Protein AF-A0A349JSU0-F1 (afdb_monomer)

pLDDT: mean 89.08, std 12.71, range [42.75, 98.19]

Secondary structure (DSSP, 8-state):
-HHHHHHHHHHHHHHHH-TT--TT----HHHHHHHHHIIIIIT-----HHHHHHTHHHHHHHHHHHHHHHHHHHHHHHHHHHHH-HHHHHHHHHHHH-SSHHHHHHHHHHHHHHHHHHHHHTS-----

Structure (mmCIF, N/CA/C/O backbone):
data_AF-A0A349JSU0-F1
#
_entry.id   AF-A0A349JSU0-F1
#
loop_
_atom_site.group_PDB
_atom_site.id
_atom_site.type_symbol
_atom_site.label_atom_id
_atom_site.label_alt_id
_atom_site.label_comp_id
_atom_site.label_asym_id
_atom_site.label_entity_id
_atom_site.label_seq_id
_atom_site.pdbx_PDB_ins_code
_atom_site.Cartn_x
_atom_site.Cartn_y
_atom_site.Cartn_z
_atom_site.occupancy
_atom_site.B_iso_or_equiv
_atom_site.auth_seq_id
_atom_site.auth_comp_id
_atom_site.auth_asym_id
_atom_site.auth_atom_id
_atom_site.pdbx_PDB_model_num
ATOM 1 N N . GLY A 1 1 ? 7.859 13.107 -7.178 1.00 86.88 1 GLY A N 1
ATOM 2 C CA . GLY A 1 1 ? 9.218 12.588 -7.440 1.00 86.88 1 GLY A CA 1
ATOM 3 C C . GLY A 1 1 ? 9.120 11.438 -8.419 1.00 86.88 1 GLY A C 1
ATOM 4 O O . GLY A 1 1 ? 8.038 10.873 -8.509 1.00 86.88 1 GLY A O 1
ATOM 5 N N . VAL A 1 2 ? 10.208 11.102 -9.120 1.00 91.31 2 VAL A N 1
ATOM 6 C CA . VAL A 1 2 ? 10.216 10.112 -10.221 1.00 91.31 2 VAL A CA 1
ATOM 7 C C . VAL A 1 2 ? 9.543 8.793 -9.830 1.00 91.31 2 VAL A C 1
ATOM 9 O O . VAL A 1 2 ? 8.615 8.374 -10.509 1.00 91.31 2 VAL A O 1
ATOM 12 N N . PHE A 1 3 ? 9.898 8.224 -8.674 1.00 91.75 3 PHE A N 1
ATOM 13 C CA . PHE A 1 3 ? 9.273 6.995 -8.171 1.00 91.75 3 PHE A CA 1
ATOM 14 C C . PHE A 1 3 ? 7.747 7.103 -8.034 1.00 91.75 3 PHE A C 1
ATOM 16 O O . PHE A 1 3 ? 7.028 6.227 -8.484 1.00 91.75 3 PHE A O 1
ATOM 23 N N . ALA A 1 4 ? 7.233 8.194 -7.455 1.00 92.50 4 ALA A N 1
ATOM 24 C CA . ALA A 1 4 ? 5.789 8.369 -7.277 1.00 92.50 4 ALA A CA 1
ATOM 25 C C . ALA A 1 4 ? 5.048 8.467 -8.621 1.00 92.50 4 ALA A C 1
ATOM 27 O O . ALA A 1 4 ? 3.965 7.909 -8.764 1.00 92.50 4 ALA A O 1
ATOM 28 N N . THR A 1 5 ? 5.641 9.149 -9.606 1.00 94.31 5 THR A N 1
ATOM 29 C CA . THR A 1 5 ? 5.086 9.236 -10.962 1.00 94.31 5 THR A CA 1
ATOM 30 C C . THR A 1 5 ? 5.103 7.873 -11.655 1.00 94.31 5 THR A C 1
ATOM 32 O O . THR A 1 5 ? 4.089 7.476 -12.221 1.00 94.31 5 THR A O 1
ATOM 35 N N . ALA A 1 6 ? 6.215 7.138 -11.565 1.00 95.44 6 ALA A N 1
ATOM 36 C CA . ALA A 1 6 ? 6.340 5.797 -12.126 1.00 95.44 6 ALA A CA 1
ATOM 37 C C . ALA A 1 6 ? 5.324 4.829 -11.500 1.00 95.44 6 ALA A C 1
ATOM 39 O O . ALA A 1 6 ? 4.619 4.131 -12.222 1.00 95.44 6 ALA A O 1
ATOM 40 N N . SER A 1 7 ? 5.186 4.830 -10.168 1.00 96.19 7 SER A N 1
ATOM 41 C CA . SER A 1 7 ? 4.211 3.993 -9.458 1.00 96.19 7 SER A CA 1
ATOM 42 C C . SER A 1 7 ? 2.774 4.305 -9.866 1.00 96.19 7 SER A C 1
ATOM 44 O O . SER A 1 7 ? 1.994 3.383 -10.086 1.00 96.19 7 SER A O 1
ATOM 46 N N . PHE A 1 8 ? 2.426 5.590 -10.001 1.00 96.81 8 PHE A N 1
ATOM 47 C CA . PHE A 1 8 ? 1.103 6.007 -10.466 1.00 96.81 8 PHE A CA 1
ATOM 48 C C . PHE A 1 8 ? 0.830 5.514 -11.892 1.00 96.81 8 PHE A C 1
ATOM 50 O O . PHE A 1 8 ? -0.193 4.879 -12.136 1.00 96.81 8 PHE A O 1
ATOM 57 N N . ASN A 1 9 ? 1.757 5.755 -12.824 1.00 95.75 9 ASN A N 1
ATOM 58 C CA . ASN A 1 9 ? 1.604 5.327 -14.215 1.00 95.75 9 ASN A CA 1
ATOM 59 C C . ASN A 1 9 ? 1.499 3.801 -14.324 1.00 95.75 9 ASN A C 1
ATOM 61 O O . ASN A 1 9 ? 0.606 3.298 -15.000 1.00 95.75 9 ASN A O 1
ATOM 65 N N . HIS A 1 10 ? 2.357 3.068 -13.608 1.00 96.31 10 HIS A N 1
ATOM 66 C CA . HIS A 1 10 ? 2.302 1.611 -13.544 1.00 96.31 10 HIS A CA 1
ATOM 67 C C . HIS A 1 10 ? 0.951 1.128 -13.012 1.00 96.31 10 HIS A C 1
ATOM 69 O O . HIS A 1 10 ? 0.352 0.230 -13.593 1.00 96.31 10 HIS A O 1
ATOM 75 N N . ALA A 1 11 ? 0.442 1.741 -11.940 1.00 97.38 11 ALA A N 1
ATOM 76 C CA . ALA A 1 11 ? -0.843 1.378 -11.363 1.00 97.38 11 ALA A CA 1
ATOM 77 C C . ALA A 1 11 ? -2.013 1.605 -12.330 1.00 97.38 11 ALA A C 1
ATOM 79 O O . ALA A 1 11 ? -2.883 0.743 -12.445 1.00 97.38 11 ALA A O 1
ATOM 80 N N . VAL A 1 12 ? -2.020 2.732 -13.048 1.00 97.12 12 VAL A N 1
ATOM 81 C CA . VAL A 1 12 ? -3.034 3.023 -14.071 1.00 97.12 12 VAL A CA 1
ATOM 82 C C . VAL A 1 12 ? -3.000 1.974 -15.183 1.00 97.12 12 VAL A C 1
ATOM 84 O O . VAL A 1 12 ? -4.046 1.408 -15.498 1.00 97.12 12 VAL A O 1
ATOM 87 N N . SER A 1 13 ? -1.819 1.672 -15.732 1.00 96.12 13 SER A N 1
ATOM 88 C CA . SER A 1 13 ? -1.672 0.646 -16.773 1.00 96.12 13 SER A CA 1
ATOM 89 C C . SER A 1 13 ? -2.089 -0.736 -16.268 1.00 96.12 13 SER A C 1
ATOM 91 O O . SER A 1 13 ? -2.850 -1.432 -16.930 1.00 96.12 13 SER A O 1
ATOM 93 N N . TYR A 1 14 ? -1.679 -1.108 -15.052 1.00 97.00 14 TYR A N 1
ATOM 94 C CA . TYR A 1 14 ? -2.015 -2.402 -14.462 1.00 97.00 14 TYR A CA 1
ATOM 95 C C . TYR A 1 14 ? -3.531 -2.604 -14.345 1.00 97.00 14 TYR A C 1
ATOM 97 O O . TYR A 1 14 ? -4.033 -3.661 -14.714 1.00 97.00 14 TYR A O 1
ATOM 105 N N . VAL A 1 15 ? -4.275 -1.594 -13.879 1.00 97.06 15 VAL A N 1
ATOM 106 C CA . VAL A 1 15 ? -5.744 -1.666 -13.774 1.00 97.06 15 VAL A CA 1
ATOM 107 C C . VAL A 1 15 ? -6.411 -1.751 -15.150 1.00 97.06 15 VAL A C 1
ATOM 109 O O . VAL A 1 15 ? -7.406 -2.453 -15.300 1.00 97.06 15 VAL A O 1
ATOM 112 N N . GLN A 1 16 ? -5.874 -1.063 -16.161 1.00 96.56 16 GLN A N 1
ATOM 113 C CA . GLN A 1 16 ? -6.396 -1.136 -17.531 1.00 96.56 16 GLN A CA 1
ATOM 114 C C . GLN A 1 16 ? -6.190 -2.521 -18.157 1.00 96.56 16 GLN A C 1
ATOM 116 O O . GLN A 1 16 ? -7.087 -3.014 -18.841 1.00 96.56 16 GLN A O 1
ATOM 121 N N . ASP A 1 17 ? -5.047 -3.153 -17.886 1.00 96.69 17 ASP A N 1
ATOM 122 C CA . ASP A 1 17 ? -4.693 -4.472 -18.420 1.00 96.69 17 ASP A CA 1
ATOM 123 C C . ASP A 1 17 ? -5.387 -5.634 -17.682 1.00 96.69 17 ASP A C 1
ATOM 125 O O . ASP A 1 17 ? -5.476 -6.738 -18.220 1.00 96.69 17 ASP A O 1
ATOM 129 N N . HIS A 1 18 ? -5.910 -5.396 -16.473 1.00 95.88 18 HIS A N 1
ATOM 130 C CA . HIS A 1 18 ? -6.551 -6.403 -15.617 1.00 95.88 18 HIS A CA 1
ATOM 131 C C . HIS A 1 18 ? -7.997 -6.004 -15.291 1.00 95.88 18 HIS A C 1
ATOM 133 O O . HIS A 1 18 ? -8.328 -5.626 -14.166 1.00 95.88 18 HIS A O 1
ATOM 139 N N . ALA A 1 19 ? -8.882 -6.084 -16.287 1.00 91.12 19 ALA A N 1
ATOM 140 C CA . ALA A 1 19 ? -10.293 -5.711 -16.136 1.00 91.12 19 ALA A CA 1
ATOM 141 C C . ALA A 1 19 ? -11.070 -6.578 -15.119 1.00 91.12 19 ALA A C 1
ATOM 143 O O . ALA A 1 19 ? -12.129 -6.170 -14.643 1.00 91.12 19 ALA A O 1
ATOM 144 N N . ASP A 1 20 ? -10.554 -7.761 -14.792 1.00 93.69 20 ASP A N 1
ATOM 145 C CA . ASP A 1 20 ? -11.079 -8.724 -13.822 1.00 93.69 20 ASP A CA 1
ATOM 146 C C . ASP A 1 20 ? -10.343 -8.683 -12.469 1.00 93.69 20 ASP A C 1
ATOM 148 O O . ASP A 1 20 ? -10.480 -9.599 -11.660 1.00 93.69 20 ASP A O 1
ATOM 152 N N . LEU A 1 21 ? -9.569 -7.625 -12.196 1.00 95.38 21 LEU A N 1
ATOM 153 C CA . LEU A 1 21 ? -8.838 -7.473 -10.941 1.00 95.38 21 LEU A CA 1
ATOM 154 C C . LEU A 1 21 ? -9.778 -7.485 -9.726 1.00 95.38 21 LEU A C 1
ATOM 156 O O . LEU A 1 21 ? -10.685 -6.659 -9.606 1.00 95.38 21 LEU A O 1
ATOM 160 N N . GLU A 1 22 ? -9.491 -8.365 -8.767 1.00 94.00 22 GLU A N 1
ATOM 161 C CA . GLU A 1 22 ? -10.240 -8.478 -7.515 1.00 94.00 22 GLU A CA 1
ATOM 162 C C . GLU A 1 22 ? -9.454 -7.935 -6.306 1.00 94.00 22 GLU A C 1
ATOM 164 O O . GLU A 1 22 ? -8.213 -7.980 -6.271 1.00 94.00 22 GLU A O 1
ATOM 169 N N . PRO A 1 23 ? -10.150 -7.438 -5.264 1.00 90.00 23 PRO A N 1
ATOM 170 C CA . PRO A 1 23 ? -9.517 -7.104 -3.995 1.00 90.00 23 PRO A CA 1
ATOM 171 C C . PRO A 1 23 ? -8.737 -8.294 -3.424 1.00 90.00 23 PRO A C 1
ATOM 173 O O . PRO A 1 23 ? -9.206 -9.426 -3.436 1.00 90.00 23 PRO A O 1
ATOM 176 N N . GLY A 1 24 ? -7.551 -8.032 -2.873 1.00 87.81 24 GLY A N 1
ATOM 177 C CA . GLY A 1 24 ? -6.704 -9.085 -2.303 1.00 87.81 24 GLY A CA 1
ATOM 178 C C . GLY A 1 24 ? -5.678 -9.687 -3.267 1.00 87.81 24 GLY A C 1
ATOM 179 O O . GLY A 1 24 ? -4.940 -10.573 -2.847 1.00 87.81 24 GLY A O 1
ATOM 180 N N . PHE A 1 25 ? -5.557 -9.175 -4.501 1.00 93.56 25 PHE A N 1
ATOM 181 C CA . PHE A 1 25 ? -4.494 -9.573 -5.437 1.00 93.56 25 PHE A CA 1
ATOM 182 C C . PHE A 1 25 ? -3.087 -9.452 -4.820 1.00 93.56 25 PHE A C 1
ATOM 184 O O . PHE A 1 25 ? -2.884 -8.852 -3.762 1.00 93.56 25 PHE A O 1
ATOM 191 N N . THR A 1 26 ? -2.071 -9.994 -5.471 1.00 94.06 26 THR A N 1
ATOM 192 C CA . THR A 1 26 ? -0.674 -9.812 -5.057 1.00 94.06 26 THR A CA 1
ATOM 193 C C . THR A 1 26 ? 0.171 -9.722 -6.310 1.00 94.06 26 THR A C 1
ATOM 195 O O . THR A 1 26 ? 0.003 -10.541 -7.210 1.00 94.06 26 THR A O 1
ATOM 198 N N . LEU A 1 27 ? 1.067 -8.739 -6.377 1.00 96.12 27 LEU A N 1
ATOM 199 C CA . LEU A 1 27 ? 1.964 -8.608 -7.522 1.00 96.12 27 LEU A CA 1
ATOM 200 C C . LEU A 1 27 ? 2.941 -9.780 -7.556 1.00 96.12 27 LEU A C 1
ATOM 202 O O . LEU A 1 27 ? 3.495 -10.182 -6.532 1.00 96.12 27 LEU A O 1
ATOM 206 N N . SER A 1 28 ? 3.180 -10.353 -8.726 1.00 95.19 28 SER A N 1
ATOM 207 C CA . SER A 1 28 ? 4.183 -11.403 -8.886 1.00 95.19 28 SER A CA 1
ATOM 208 C C . SER A 1 28 ? 5.604 -10.827 -8.806 1.00 95.19 28 SER A C 1
ATOM 210 O O . SER A 1 28 ? 5.806 -9.614 -8.811 1.00 95.19 28 SER A O 1
ATOM 212 N N . ALA A 1 29 ? 6.623 -11.690 -8.727 1.00 93.44 29 ALA A N 1
ATOM 213 C CA . ALA A 1 29 ? 8.008 -11.234 -8.882 1.00 93.44 29 ALA A CA 1
ATOM 214 C C . ALA A 1 29 ? 8.225 -10.577 -10.259 1.00 93.44 29 ALA A C 1
ATOM 216 O O . ALA A 1 29 ? 8.803 -9.501 -10.328 1.00 93.44 29 ALA A O 1
ATOM 217 N N . ALA A 1 30 ? 7.641 -11.151 -11.316 1.00 94.69 30 ALA A N 1
ATOM 218 C CA . ALA A 1 30 ? 7.747 -10.629 -12.675 1.00 94.69 30 ALA A CA 1
ATOM 219 C C . ALA A 1 30 ? 7.124 -9.229 -12.840 1.00 94.69 30 ALA A C 1
ATOM 221 O O . ALA A 1 30 ? 7.626 -8.426 -13.623 1.00 94.69 30 ALA A O 1
ATOM 222 N N . ASP A 1 31 ? 6.058 -8.912 -12.098 1.00 95.81 31 ASP A N 1
ATOM 223 C CA . ASP A 1 31 ? 5.475 -7.562 -12.103 1.00 95.81 31 ASP A CA 1
ATOM 224 C C . ASP A 1 31 ? 6.428 -6.537 -11.476 1.00 95.81 31 ASP A C 1
ATOM 226 O O . ASP A 1 31 ? 6.550 -5.413 -11.965 1.00 95.81 31 ASP A O 1
ATOM 230 N N . LEU A 1 32 ? 7.141 -6.934 -10.417 1.00 96.62 32 LEU A N 1
ATOM 231 C CA . LEU A 1 32 ? 8.139 -6.085 -9.766 1.00 96.62 32 LEU A CA 1
ATOM 232 C C . LEU A 1 32 ? 9.387 -5.916 -10.630 1.00 96.62 32 LEU A C 1
ATOM 234 O O . LEU A 1 32 ? 9.901 -4.804 -10.712 1.00 96.62 32 LEU A O 1
ATOM 238 N N . ASP A 1 33 ? 9.822 -6.973 -11.314 1.00 95.06 33 ASP A N 1
ATOM 239 C CA . ASP A 1 33 ? 10.933 -6.909 -12.265 1.00 95.06 33 ASP A CA 1
ATOM 240 C C . ASP A 1 33 ? 10.584 -5.978 -13.431 1.00 95.06 33 ASP A C 1
ATOM 242 O O . ASP A 1 33 ? 11.386 -5.129 -13.813 1.00 95.06 33 ASP A O 1
ATOM 246 N N . ARG A 1 34 ? 9.352 -6.056 -13.957 1.00 94.19 34 ARG A N 1
ATOM 247 C CA . ARG A 1 34 ? 8.871 -5.124 -14.988 1.00 94.19 34 ARG A CA 1
ATOM 248 C C . ARG A 1 34 ? 8.900 -3.680 -14.492 1.00 94.19 34 ARG A C 1
ATOM 250 O O . ARG A 1 34 ? 9.348 -2.800 -15.218 1.00 94.19 34 ARG A O 1
ATOM 257 N N . PHE A 1 35 ? 8.449 -3.434 -13.263 1.00 96.38 35 PHE A N 1
ATOM 258 C CA . PHE A 1 35 ? 8.496 -2.096 -12.680 1.00 96.38 35 PHE A CA 1
ATOM 259 C C . PHE A 1 35 ? 9.933 -1.585 -12.491 1.00 96.38 35 PHE A C 1
ATOM 261 O O . PHE A 1 35 ? 10.195 -0.413 -12.755 1.00 96.38 35 PHE A O 1
ATOM 268 N N . TYR A 1 36 ? 10.868 -2.449 -12.083 1.00 96.00 36 TYR A N 1
ATOM 269 C CA . TYR A 1 36 ? 12.291 -2.107 -12.015 1.00 96.00 36 TYR A CA 1
ATOM 270 C C . TYR A 1 36 ? 12.833 -1.662 -13.378 1.00 96.00 36 TYR A C 1
ATOM 272 O O . TYR A 1 36 ? 13.437 -0.594 -13.462 1.00 96.00 36 TYR A O 1
ATOM 280 N N . GLN A 1 37 ? 12.547 -2.415 -14.446 1.00 94.56 37 GLN A N 1
ATOM 281 C CA . GLN A 1 37 ? 12.974 -2.040 -15.799 1.00 94.56 37 GLN A CA 1
ATOM 282 C C . GLN A 1 37 ? 12.383 -0.691 -16.224 1.00 94.56 37 GLN A C 1
ATOM 284 O O . GLN A 1 37 ? 13.118 0.172 -16.686 1.00 94.56 37 GLN A O 1
ATOM 289 N N . THR A 1 38 ? 11.098 -0.430 -15.961 1.00 92.81 38 THR A N 1
ATOM 290 C CA . THR A 1 38 ? 10.494 0.890 -16.229 1.00 92.81 38 THR A CA 1
ATOM 291 C C . THR A 1 38 ? 11.212 2.026 -15.482 1.00 92.81 38 THR A C 1
ATOM 293 O O . THR A 1 38 ? 11.395 3.111 -16.035 1.00 92.81 38 THR A O 1
ATOM 296 N N . LEU A 1 39 ? 11.656 1.814 -14.237 1.00 93.75 39 LEU A N 1
ATOM 297 C CA . LEU A 1 39 ? 12.413 2.835 -13.501 1.00 93.75 39 LEU A CA 1
ATOM 298 C C . LEU A 1 39 ? 13.773 3.138 -14.147 1.00 93.75 39 LEU A C 1
ATOM 300 O O . LEU A 1 39 ? 14.159 4.305 -14.218 1.00 93.75 39 LEU A O 1
ATOM 304 N N . VAL A 1 40 ? 14.493 2.111 -14.598 1.00 94.00 40 VAL A N 1
ATOM 305 C CA . VAL A 1 40 ? 15.837 2.262 -15.175 1.00 94.00 40 VAL A CA 1
ATOM 306 C C . VAL A 1 40 ? 15.770 2.763 -16.618 1.00 94.00 40 VAL A C 1
ATOM 308 O O . VAL A 1 40 ? 16.432 3.744 -16.950 1.00 94.00 40 VAL A O 1
ATOM 311 N N . ASP A 1 41 ? 14.942 2.139 -17.453 1.00 91.31 41 ASP A N 1
ATOM 312 C CA . ASP A 1 41 ? 14.929 2.353 -18.902 1.00 91.31 41 ASP A CA 1
ATOM 313 C C . ASP A 1 41 ? 14.119 3.587 -19.313 1.00 91.31 41 ASP A C 1
ATOM 315 O O . ASP A 1 41 ? 14.537 4.346 -20.185 1.00 91.31 41 ASP A O 1
ATOM 319 N N . GLU A 1 42 ? 12.949 3.801 -18.704 1.00 90.00 42 GLU A N 1
ATOM 320 C CA . GLU A 1 42 ? 12.030 4.873 -19.121 1.00 90.00 42 GLU A CA 1
ATOM 321 C C . GLU A 1 42 ? 12.203 6.150 -18.297 1.00 90.00 42 GLU A C 1
ATOM 323 O O . GLU A 1 42 ? 11.917 7.255 -18.764 1.00 90.00 42 GLU A O 1
ATOM 328 N N . HIS A 1 43 ? 12.651 6.006 -17.052 1.00 87.25 43 HIS A N 1
ATOM 329 C CA . HIS A 1 43 ? 12.799 7.115 -16.116 1.00 87.25 43 HIS A CA 1
ATOM 330 C C . HIS A 1 43 ? 14.256 7.456 -15.784 1.00 87.25 43 HIS A C 1
ATOM 332 O O . HIS A 1 43 ? 14.481 8.365 -14.979 1.00 87.25 43 HIS A O 1
ATOM 338 N N . GLU A 1 44 ? 15.219 6.759 -16.403 1.00 88.25 44 GLU A N 1
ATOM 339 C CA . GLU A 1 44 ? 16.668 6.969 -16.256 1.00 88.25 44 GLU A CA 1
ATOM 340 C C . GLU A 1 44 ? 17.121 7.012 -14.783 1.00 88.25 44 GLU A C 1
ATOM 342 O O . GLU A 1 44 ? 18.057 7.727 -14.405 1.00 88.25 44 GLU A O 1
ATOM 347 N N . VAL A 1 45 ? 16.436 6.267 -13.907 1.00 90.00 45 VAL A N 1
ATOM 348 C CA . VAL A 1 45 ? 16.793 6.201 -12.491 1.00 90.00 45 VAL A CA 1
ATOM 349 C C . VAL A 1 45 ? 18.054 5.359 -12.350 1.00 90.00 45 VAL A C 1
ATOM 351 O O . VAL A 1 45 ? 18.067 4.172 -12.663 1.00 90.00 45 VAL A O 1
ATOM 354 N N . VAL A 1 46 ? 19.111 5.958 -11.802 1.00 90.94 46 VAL A N 1
ATOM 355 C CA . VAL A 1 46 ? 20.321 5.226 -11.414 1.00 90.94 46 VAL A CA 1
ATOM 356 C C . VAL A 1 46 ? 20.014 4.418 -10.150 1.00 90.94 46 VAL A C 1
ATOM 358 O O . VAL A 1 46 ? 20.054 4.955 -9.042 1.00 90.94 46 VAL A O 1
ATOM 361 N N . LEU A 1 47 ? 19.659 3.145 -10.329 1.00 91.00 47 LEU A N 1
ATOM 362 C C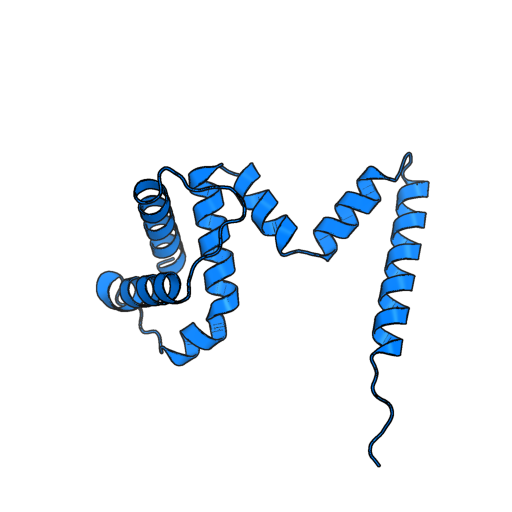A . LEU A 1 47 ? 19.291 2.221 -9.257 1.00 91.00 47 LEU A CA 1
ATOM 363 C C . LEU A 1 47 ? 19.916 0.844 -9.486 1.00 91.00 47 LEU A C 1
ATOM 365 O O . LEU A 1 47 ? 19.684 0.208 -10.515 1.00 91.00 47 LEU A O 1
ATOM 369 N N . ASP A 1 48 ? 20.672 0.374 -8.499 1.00 93.06 48 ASP A N 1
ATOM 370 C CA . ASP A 1 48 ? 21.223 -0.976 -8.512 1.00 93.06 48 ASP A CA 1
ATOM 371 C C . ASP A 1 48 ? 20.119 -2.018 -8.278 1.00 93.06 48 ASP A C 1
ATOM 373 O O . ASP A 1 48 ? 19.210 -1.829 -7.463 1.00 93.06 48 ASP A O 1
ATOM 377 N N . GLU A 1 49 ? 20.200 -3.136 -8.995 1.00 92.44 49 GLU A N 1
ATOM 378 C CA . GLU A 1 49 ? 19.237 -4.230 -8.870 1.00 92.44 49 GLU A CA 1
ATOM 379 C C . GLU A 1 49 ? 19.207 -4.792 -7.440 1.00 92.44 49 GLU A C 1
ATOM 381 O O . GLU A 1 49 ? 18.138 -5.071 -6.899 1.00 92.44 49 GLU A O 1
ATOM 386 N N . SER A 1 50 ? 20.359 -4.900 -6.771 1.00 94.31 50 SER A N 1
ATOM 387 C CA . SER A 1 50 ? 20.439 -5.426 -5.405 1.00 94.31 50 SER A CA 1
ATOM 388 C C . SER A 1 50 ? 19.790 -4.498 -4.370 1.00 94.31 50 SER A C 1
ATOM 390 O O . SER A 1 50 ? 19.148 -4.978 -3.426 1.00 94.31 50 SER A O 1
ATOM 392 N N . ASP A 1 51 ? 19.863 -3.181 -4.581 1.00 94.06 51 ASP A N 1
ATOM 393 C CA . ASP A 1 51 ? 19.152 -2.194 -3.765 1.00 94.06 51 ASP A CA 1
ATOM 394 C C . ASP A 1 51 ? 17.636 -2.327 -3.960 1.00 94.06 51 ASP A C 1
ATOM 396 O O . ASP A 1 51 ? 16.872 -2.338 -2.987 1.00 94.06 51 ASP A O 1
ATOM 400 N N . PHE A 1 52 ? 17.186 -2.505 -5.208 1.00 94.06 52 PHE A N 1
ATOM 401 C CA . PHE A 1 52 ? 15.774 -2.746 -5.511 1.00 94.06 52 PHE A CA 1
ATOM 402 C C . PHE A 1 52 ? 15.267 -4.042 -4.865 1.00 94.06 52 PHE A C 1
ATOM 404 O O . PHE A 1 52 ? 14.217 -4.040 -4.217 1.00 94.06 52 PHE A O 1
ATOM 411 N N . MET A 1 53 ? 16.034 -5.130 -4.962 1.00 92.00 53 MET A N 1
ATOM 412 C CA . MET A 1 53 ? 15.699 -6.417 -4.349 1.00 92.00 53 MET A CA 1
ATOM 413 C C . MET A 1 53 ? 15.639 -6.331 -2.822 1.00 92.00 53 MET A C 1
ATOM 415 O O . MET A 1 53 ? 14.730 -6.883 -2.199 1.00 92.00 53 MET A O 1
ATOM 419 N N . THR A 1 54 ? 16.534 -5.562 -2.202 1.00 95.00 54 THR A N 1
ATOM 420 C CA . THR A 1 54 ? 16.483 -5.287 -0.758 1.00 95.00 54 THR A CA 1
ATOM 421 C C . THR A 1 54 ? 15.204 -4.532 -0.375 1.00 95.00 54 THR A C 1
ATOM 423 O O . THR A 1 54 ? 14.594 -4.802 0.664 1.00 95.00 54 THR A O 1
ATOM 426 N N . ALA A 1 55 ? 14.747 -3.618 -1.234 1.00 93.94 55 ALA A N 1
ATOM 427 C CA . ALA A 1 55 ? 13.527 -2.840 -1.041 1.00 93.94 55 ALA A CA 1
ATOM 428 C C . ALA A 1 55 ? 12.244 -3.538 -1.540 1.00 93.94 55 ALA A C 1
ATOM 430 O O . ALA A 1 55 ? 11.153 -2.980 -1.388 1.00 93.94 55 ALA A O 1
ATOM 431 N N . GLN A 1 56 ? 12.324 -4.753 -2.091 1.00 94.75 56 GLN A N 1
ATOM 432 C CA . GLN A 1 56 ? 11.237 -5.385 -2.849 1.00 94.75 56 GLN A CA 1
ATOM 433 C C . GLN A 1 56 ? 9.917 -5.470 -2.070 1.00 94.75 56 GLN A C 1
ATOM 435 O O . GLN A 1 56 ? 8.847 -5.204 -2.620 1.00 94.75 56 GLN A O 1
ATOM 440 N N . ARG A 1 57 ? 9.970 -5.790 -0.769 1.00 92.88 57 ARG A N 1
ATOM 441 C CA . ARG A 1 57 ? 8.772 -5.839 0.091 1.00 92.88 57 ARG A CA 1
ATOM 442 C C . ARG A 1 57 ? 8.078 -4.480 0.178 1.00 92.88 57 ARG A C 1
ATOM 444 O O . ARG A 1 57 ? 6.854 -4.409 0.127 1.00 92.88 57 ARG A O 1
ATOM 451 N N . TYR A 1 58 ? 8.858 -3.412 0.317 1.00 93.12 58 TYR A N 1
ATOM 452 C CA . TYR A 1 58 ? 8.337 -2.052 0.381 1.00 93.12 58 TYR A CA 1
ATOM 453 C C . TYR A 1 58 ? 7.783 -1.604 -0.974 1.00 93.12 58 TYR A C 1
ATOM 455 O O . TYR A 1 58 ? 6.676 -1.074 -1.029 1.00 93.12 58 TYR A O 1
ATOM 463 N N . VAL A 1 59 ? 8.517 -1.857 -2.063 1.00 95.56 59 VAL A N 1
ATOM 464 C CA . VAL A 1 59 ? 8.074 -1.509 -3.421 1.00 95.56 59 VAL A CA 1
ATOM 465 C C . VAL A 1 59 ? 6.758 -2.206 -3.750 1.00 95.56 59 VAL A C 1
ATOM 467 O O . VAL A 1 59 ? 5.811 -1.545 -4.167 1.00 95.56 59 VAL A O 1
ATOM 470 N N . ARG A 1 60 ? 6.658 -3.512 -3.472 1.00 96.38 60 ARG A N 1
ATOM 471 C CA . ARG A 1 60 ? 5.424 -4.286 -3.640 1.00 96.38 60 ARG A CA 1
ATOM 472 C C . ARG A 1 60 ? 4.259 -3.666 -2.883 1.00 96.38 60 ARG A C 1
ATOM 474 O O . ARG A 1 60 ? 3.230 -3.393 -3.488 1.00 96.38 60 ARG A O 1
ATOM 481 N N . TYR A 1 61 ? 4.439 -3.404 -1.589 1.00 94.88 61 TYR A N 1
ATOM 482 C CA . TYR A 1 61 ? 3.404 -2.780 -0.767 1.00 94.88 61 TYR A CA 1
ATOM 483 C C . TYR A 1 61 ? 2.933 -1.443 -1.360 1.00 94.88 61 TYR A C 1
ATOM 485 O O . TYR A 1 61 ? 1.730 -1.193 -1.442 1.00 94.88 61 TYR A O 1
ATOM 493 N N . GLN A 1 62 ? 3.866 -0.594 -1.800 1.00 95.69 62 GLN A N 1
ATOM 494 C CA . GLN A 1 62 ? 3.519 0.701 -2.382 1.00 95.69 62 GLN A CA 1
ATOM 495 C C . GLN A 1 62 ? 2.757 0.560 -3.700 1.00 95.69 62 GLN A C 1
ATOM 497 O O . GLN A 1 62 ? 1.744 1.232 -3.880 1.00 95.69 62 GLN A O 1
ATOM 502 N N . LEU A 1 63 ? 3.200 -0.324 -4.596 1.00 97.44 63 LEU A N 1
ATOM 503 C CA . LEU A 1 63 ? 2.521 -0.563 -5.869 1.00 97.44 63 LEU A CA 1
ATOM 504 C C . LEU A 1 63 ? 1.134 -1.171 -5.670 1.00 97.44 63 LEU A C 1
ATOM 506 O O . LEU A 1 63 ? 0.171 -0.681 -6.244 1.00 97.44 63 LEU A O 1
ATOM 510 N N . GLU A 1 64 ? 0.993 -2.187 -4.819 1.00 97.31 64 GLU A N 1
ATOM 511 C CA . GLU A 1 64 ? -0.302 -2.819 -4.540 1.00 97.31 64 GLU A CA 1
ATOM 512 C C . GLU A 1 64 ? -1.302 -1.841 -3.921 1.00 97.31 64 GLU A C 1
ATOM 514 O O . GLU A 1 64 ? -2.500 -1.903 -4.212 1.00 97.31 64 GLU A O 1
ATOM 519 N N . A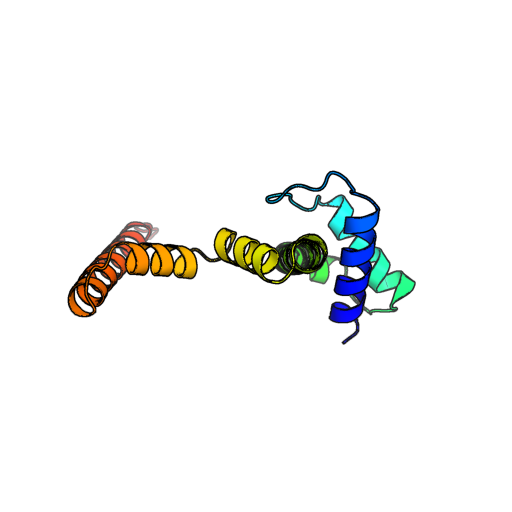RG A 1 65 ? -0.818 -0.924 -3.076 1.00 96.88 65 ARG A N 1
ATOM 520 C CA . ARG A 1 65 ? -1.629 0.150 -2.504 1.00 96.88 65 ARG A CA 1
ATOM 521 C C . ARG A 1 65 ? -2.018 1.193 -3.551 1.00 96.88 65 ARG A C 1
ATOM 523 O O . ARG A 1 65 ? -3.165 1.629 -3.541 1.00 96.88 65 ARG A O 1
ATOM 530 N N . GLU A 1 66 ? -1.099 1.587 -4.430 1.00 98.06 66 GLU A N 1
ATOM 531 C CA . GLU A 1 66 ? -1.376 2.545 -5.507 1.00 98.06 66 GLU A CA 1
ATOM 532 C C . GLU A 1 66 ? -2.349 1.953 -6.537 1.00 98.06 66 GLU A C 1
ATOM 534 O O . GLU A 1 66 ? -3.331 2.594 -6.886 1.00 98.06 66 GLU A O 1
ATOM 539 N N . ILE A 1 67 ? -2.178 0.690 -6.933 1.00 98.19 67 ILE A N 1
ATOM 540 C CA . ILE A 1 67 ? -3.135 -0.037 -7.781 1.00 98.19 67 ILE A CA 1
ATOM 541 C C . ILE A 1 67 ? -4.513 -0.086 -7.116 1.00 98.19 67 ILE A C 1
ATOM 543 O O . ILE A 1 67 ? -5.512 0.231 -7.755 1.00 98.19 67 ILE A O 1
ATOM 547 N N . ALA A 1 68 ? -4.590 -0.420 -5.824 1.00 97.75 68 ALA A N 1
ATOM 548 C CA . ALA A 1 68 ? -5.866 -0.424 -5.113 1.00 97.75 68 ALA A CA 1
ATOM 549 C C . ALA A 1 68 ? -6.502 0.974 -5.018 1.00 97.75 68 ALA A C 1
ATOM 551 O O . ALA A 1 68 ? -7.729 1.086 -5.054 1.00 97.75 68 ALA A O 1
ATOM 552 N N . LEU A 1 69 ? -5.685 2.032 -4.927 1.00 97.88 69 LEU A N 1
ATOM 553 C CA . LEU A 1 69 ? -6.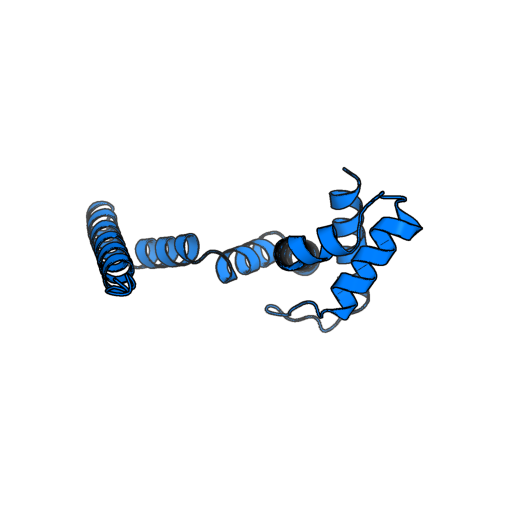147 3.417 -4.998 1.00 97.88 69 LEU A CA 1
ATOM 554 C C . LEU A 1 69 ? -6.760 3.730 -6.366 1.00 97.88 69 LEU A C 1
ATOM 556 O O . LEU A 1 69 ? -7.819 4.351 -6.416 1.00 97.88 69 LEU A O 1
ATOM 560 N N . GLN A 1 70 ? -6.128 3.294 -7.457 1.00 97.81 70 GLN A N 1
ATOM 561 C CA . GLN A 1 70 ? -6.644 3.529 -8.806 1.00 97.81 70 GLN A CA 1
ATOM 562 C C . GLN A 1 70 ? -7.888 2.678 -9.114 1.00 97.81 70 GLN A C 1
ATOM 564 O O . GLN A 1 70 ? -8.824 3.175 -9.733 1.00 97.81 70 GLN A O 1
ATOM 569 N N . ALA A 1 71 ? -7.940 1.430 -8.640 1.00 97.38 71 ALA A N 1
ATOM 570 C CA . ALA A 1 71 ? -9.049 0.511 -8.901 1.00 97.38 71 ALA A CA 1
ATOM 571 C C . ALA A 1 71 ? -10.307 0.813 -8.066 1.00 97.38 71 ALA A C 1
ATOM 573 O O . ALA A 1 71 ? -11.424 0.756 -8.578 1.00 97.38 71 ALA A O 1
ATOM 574 N N . TRP A 1 72 ? -10.143 1.138 -6.777 1.00 97.25 72 TRP A N 1
ATOM 575 C CA . TRP A 1 72 ? -11.263 1.244 -5.826 1.00 97.25 72 TRP A CA 1
ATOM 576 C C . TRP A 1 72 ? -11.205 2.494 -4.938 1.00 97.25 72 TRP A C 1
ATOM 578 O O . TRP A 1 72 ? -11.910 2.594 -3.930 1.00 97.25 72 TRP A O 1
ATOM 588 N N . GLY A 1 73 ? -10.363 3.468 -5.281 1.00 96.75 73 GLY A N 1
ATOM 589 C CA . GLY A 1 73 ? -10.239 4.712 -4.534 1.00 96.75 73 GLY A CA 1
ATOM 590 C C . GLY A 1 73 ? -9.627 4.531 -3.142 1.00 96.75 73 GLY A C 1
ATOM 591 O O . GLY A 1 73 ? -8.917 3.572 -2.833 1.00 96.75 73 GLY A O 1
ATOM 592 N N . LYS A 1 74 ? -9.899 5.505 -2.267 1.00 96.69 74 LYS A N 1
ATOM 593 C CA . LYS A 1 74 ? -9.317 5.561 -0.914 1.00 96.69 74 LYS A CA 1
ATOM 594 C C . LYS A 1 74 ? -9.700 4.357 -0.050 1.00 96.69 74 LYS A C 1
ATOM 596 O O . LYS A 1 74 ? -8.890 3.943 0.773 1.00 96.69 74 LYS A O 1
ATOM 601 N N . GLU A 1 75 ? -10.894 3.807 -0.25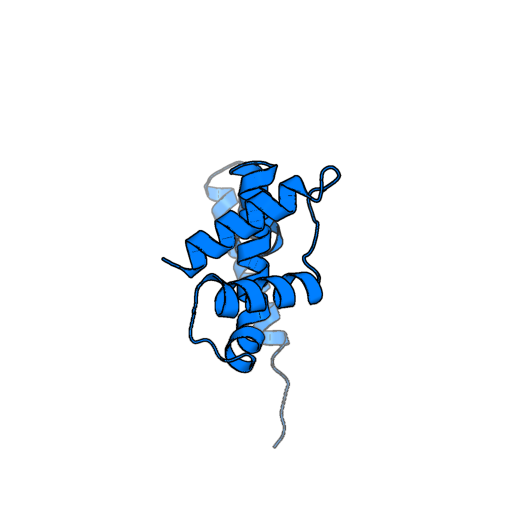9 1.00 94.81 75 GLU A N 1
ATOM 602 C CA . GLU A 1 75 ? -11.384 2.607 0.428 1.00 94.81 75 GLU A CA 1
ATOM 603 C C . GLU A 1 75 ? -10.483 1.400 0.122 1.00 94.81 75 GLU A C 1
ATOM 605 O O . GLU A 1 75 ? -9.968 0.758 1.035 1.00 94.81 75 GLU A O 1
ATOM 610 N N . GLY A 1 76 ? -10.199 1.140 -1.161 1.00 95.19 76 GLY A N 1
ATOM 611 C CA . GLY A 1 76 ? -9.317 0.045 -1.572 1.00 95.19 76 GLY A CA 1
ATOM 612 C C . GLY A 1 76 ? -7.901 0.194 -1.025 1.00 95.19 76 GLY A C 1
ATOM 613 O O . GLY A 1 76 ? -7.340 -0.749 -0.463 1.00 95.19 76 GLY A O 1
ATOM 614 N N . ALA A 1 77 ? -7.337 1.399 -1.121 1.00 95.31 77 ALA A N 1
ATOM 615 C CA . ALA A 1 77 ? -6.024 1.695 -0.552 1.00 95.31 77 ALA A CA 1
ATOM 616 C C . ALA A 1 77 ? -5.987 1.487 0.974 1.00 95.31 77 ALA A C 1
ATOM 618 O O . ALA A 1 77 ? -4.999 0.978 1.503 1.00 95.31 77 ALA A O 1
ATOM 619 N N . PHE A 1 78 ? -7.062 1.848 1.683 1.00 92.75 78 PHE A N 1
ATOM 620 C CA . PHE A 1 78 ? -7.185 1.624 3.122 1.00 92.75 78 PHE A CA 1
ATOM 621 C C . PHE A 1 78 ? -7.240 0.133 3.466 1.00 92.75 78 PHE A C 1
ATOM 623 O O . PHE A 1 78 ? -6.497 -0.309 4.340 1.00 92.75 78 PHE A O 1
ATOM 630 N N . LEU A 1 79 ? -8.035 -0.664 2.745 1.00 91.31 79 LEU A N 1
ATOM 631 C CA . LEU A 1 79 ? -8.099 -2.117 2.943 1.00 91.31 79 LEU A CA 1
ATOM 632 C C . LEU A 1 79 ? -6.740 -2.795 2.697 1.00 91.31 79 LEU A C 1
ATOM 634 O O . LEU A 1 79 ? -6.374 -3.725 3.418 1.00 91.31 79 LEU A O 1
ATOM 638 N N . ARG A 1 80 ? -5.943 -2.294 1.742 1.00 91.19 80 ARG A N 1
ATOM 639 C CA . ARG A 1 80 ? -4.554 -2.746 1.544 1.00 91.19 80 ARG A CA 1
ATOM 640 C C . ARG A 1 80 ? -3.635 -2.415 2.710 1.00 91.19 80 ARG A C 1
ATOM 642 O O . ARG A 1 80 ? -2.818 -3.253 3.091 1.00 91.19 80 ARG A O 1
ATOM 649 N N . THR A 1 81 ? -3.754 -1.216 3.275 1.00 89.56 81 THR A N 1
ATOM 650 C CA . THR A 1 81 ? -3.011 -0.844 4.484 1.00 89.56 81 THR A CA 1
ATOM 651 C C . THR A 1 81 ? -3.434 -1.723 5.662 1.00 89.56 81 THR A C 1
ATOM 653 O O . THR A 1 81 ? -2.572 -2.270 6.341 1.00 89.56 81 THR A O 1
ATOM 656 N N . LEU A 1 82 ? -4.736 -1.958 5.845 1.00 88.75 82 LEU A N 1
ATOM 657 C CA . LEU A 1 82 ? -5.272 -2.787 6.926 1.00 88.75 82 LEU A CA 1
ATOM 658 C C . LEU A 1 82 ? -4.754 -4.233 6.896 1.00 88.75 82 LEU A C 1
ATOM 660 O O . LEU A 1 82 ? -4.468 -4.802 7.946 1.00 88.75 82 LEU A O 1
ATOM 664 N N . GLY A 1 83 ? -4.608 -4.828 5.707 1.00 84.38 83 GLY A N 1
ATOM 665 C CA . GLY A 1 83 ? -4.065 -6.183 5.555 1.00 84.38 83 GLY A CA 1
ATOM 666 C C . GLY A 1 83 ? -2.592 -6.323 5.958 1.00 84.38 83 GLY A C 1
ATOM 667 O O . GLY A 1 83 ? -2.163 -7.418 6.310 1.00 84.38 83 GLY A O 1
ATOM 668 N N . ASN A 1 84 ? -1.829 -5.226 5.934 1.00 83.62 84 ASN A N 1
ATOM 669 C CA . ASN A 1 84 ? -0.391 -5.215 6.222 1.00 83.62 84 ASN A CA 1
ATOM 670 C C . ASN A 1 84 ? -0.037 -4.557 7.569 1.00 83.62 84 ASN A C 1
ATOM 672 O O . ASN A 1 84 ? 1.092 -4.697 8.037 1.00 83.62 84 ASN A O 1
ATOM 676 N N . ASP A 1 85 ? -0.981 -3.855 8.201 1.00 88.19 85 ASP A N 1
ATOM 677 C CA . ASP A 1 85 ? -0.798 -3.154 9.472 1.00 88.19 85 ASP A CA 1
ATOM 678 C C . ASP A 1 85 ? -1.556 -3.879 10.594 1.00 88.19 85 ASP A C 1
ATOM 680 O O . ASP A 1 85 ? -2.723 -3.610 10.894 1.00 88.19 85 ASP A O 1
ATOM 684 N N . GLY A 1 86 ? -0.868 -4.853 11.198 1.00 88.19 86 GLY A N 1
ATOM 685 C CA . GLY A 1 86 ? -1.372 -5.622 12.336 1.00 88.19 86 GLY A CA 1
ATOM 686 C C . GLY A 1 86 ? -1.842 -4.733 13.494 1.00 88.19 86 GLY A C 1
ATOM 687 O O . GLY A 1 86 ? -2.993 -4.876 13.904 1.00 88.19 86 GLY A O 1
ATOM 688 N N . PRO A 1 87 ? -1.013 -3.789 13.981 1.00 89.81 87 PRO A N 1
ATOM 689 C CA . PRO A 1 87 ? -1.416 -2.844 15.020 1.00 89.81 87 PRO A CA 1
ATOM 690 C C . PRO A 1 87 ? -2.677 -2.039 14.683 1.00 89.81 87 PRO A C 1
ATOM 692 O O . PRO A 1 87 ? -3.555 -1.909 15.535 1.00 89.81 87 PRO A O 1
ATOM 695 N N . LEU A 1 88 ? -2.809 -1.522 13.457 1.00 90.19 88 LEU A N 1
ATOM 696 C CA . LEU A 1 88 ? -4.007 -0.790 13.035 1.00 90.19 88 LEU A CA 1
ATOM 697 C C . LEU A 1 88 ? -5.250 -1.684 13.033 1.00 90.19 88 LEU A C 1
ATOM 699 O O . LEU A 1 88 ? -6.311 -1.270 13.503 1.00 90.19 88 LEU A O 1
ATOM 703 N N . ARG A 1 89 ? -5.127 -2.915 12.527 1.00 91.88 89 ARG A N 1
ATOM 704 C CA . ARG A 1 89 ? -6.217 -3.896 12.534 1.00 91.88 89 ARG A CA 1
ATOM 705 C C . ARG A 1 89 ? -6.660 -4.226 13.956 1.00 91.88 89 ARG A C 1
ATOM 707 O O . ARG A 1 89 ? -7.855 -4.184 14.237 1.00 91.88 89 ARG A O 1
ATOM 714 N N . ASP A 1 90 ? -5.714 -4.483 14.851 1.00 90.81 90 ASP A N 1
ATOM 715 C CA . ASP A 1 90 ? -6.000 -4.771 16.256 1.00 90.81 90 ASP A CA 1
ATOM 716 C C . ASP A 1 90 ? -6.680 -3.570 16.935 1.00 90.81 90 ASP A C 1
ATOM 718 O O . ASP A 1 90 ? -7.666 -3.737 17.654 1.00 90.81 90 ASP A O 1
ATOM 722 N N . ALA A 1 91 ? -6.220 -2.346 16.654 1.00 92.25 91 ALA A N 1
ATOM 723 C CA . ALA A 1 91 ? -6.835 -1.123 17.167 1.00 92.25 91 ALA A CA 1
ATOM 724 C C . ALA A 1 91 ? -8.288 -0.954 16.689 1.00 92.25 91 ALA A C 1
ATOM 726 O O . ALA A 1 91 ? -9.159 -0.603 17.485 1.00 92.25 91 ALA A O 1
ATOM 727 N N . ILE A 1 92 ? -8.573 -1.239 15.414 1.00 93.25 92 ILE A N 1
ATOM 728 C CA . ILE A 1 92 ? -9.938 -1.212 14.868 1.00 93.25 92 ILE A CA 1
ATOM 729 C C . ILE A 1 92 ? -10.825 -2.262 15.548 1.00 93.25 92 ILE A C 1
ATOM 731 O O . ILE A 1 92 ? -11.969 -1.961 15.884 1.00 93.25 92 ILE A O 1
ATOM 735 N N . GLU A 1 93 ? -10.321 -3.473 15.789 1.00 92.38 93 GLU A N 1
ATOM 736 C CA . GLU A 1 93 ? -11.085 -4.515 16.486 1.00 92.38 93 GLU A CA 1
ATOM 737 C C . GLU A 1 93 ? -11.360 -4.158 17.954 1.00 92.38 93 GLU A C 1
ATOM 739 O O . GLU A 1 93 ? -12.458 -4.402 18.456 1.00 92.38 93 GLU A O 1
ATOM 744 N N . ILE A 1 94 ? -10.412 -3.510 18.635 1.00 95.06 94 ILE A N 1
ATOM 745 C CA . ILE A 1 94 ? -10.618 -2.972 19.986 1.00 95.06 94 ILE A CA 1
ATOM 746 C C . ILE A 1 94 ? -11.700 -1.879 19.974 1.00 95.06 94 ILE A C 1
ATOM 748 O O . ILE A 1 94 ? -12.629 -1.931 20.780 1.00 95.06 94 ILE A O 1
ATOM 752 N N . LEU A 1 95 ? -11.639 -0.943 19.019 1.00 94.88 95 LEU A N 1
ATOM 753 C CA . LEU A 1 95 ? -12.636 0.123 18.857 1.00 94.88 95 LEU A CA 1
ATOM 754 C C . LEU A 1 95 ? -14.046 -0.418 18.591 1.00 94.88 95 LEU A C 1
ATOM 756 O O . LEU A 1 95 ? -15.007 0.113 19.136 1.00 94.88 95 LEU A O 1
ATOM 760 N N . LYS A 1 96 ? -14.185 -1.481 17.790 1.00 94.50 96 LYS A N 1
ATOM 761 C CA . LYS A 1 96 ? -15.486 -2.115 17.506 1.00 94.50 96 LYS A CA 1
ATOM 762 C C . LYS A 1 96 ? -16.107 -2.804 18.722 1.00 94.50 96 LYS A C 1
ATOM 764 O O . LYS A 1 96 ? -17.325 -2.939 18.778 1.00 94.50 96 LYS A O 1
ATOM 769 N N . ARG A 1 97 ? -15.282 -3.301 19.648 1.00 95.06 97 ARG A N 1
ATOM 770 C CA . ARG A 1 97 ? -15.728 -4.051 20.834 1.00 95.06 97 ARG A CA 1
ATOM 771 C C . ARG A 1 97 ? -16.056 -3.159 22.027 1.00 95.06 97 ARG A C 1
ATOM 773 O O . ARG A 1 97 ? -16.774 -3.599 22.918 1.00 95.06 97 ARG A O 1
ATOM 780 N N . ALA A 1 98 ? -15.494 -1.958 22.079 1.00 95.44 98 ALA A N 1
ATOM 781 C CA . ALA A 1 98 ? -15.693 -1.043 23.189 1.00 95.44 98 ALA A CA 1
ATOM 782 C C . ALA A 1 98 ? -17.044 -0.320 23.081 1.00 95.44 98 ALA A C 1
ATOM 784 O O . ALA A 1 98 ? -17.293 0.412 22.127 1.00 95.44 98 ALA A O 1
ATOM 785 N N . GLU A 1 99 ? -17.898 -0.483 24.090 1.00 94.12 99 GLU A N 1
ATOM 786 C CA . GLU A 1 99 ? -19.186 0.224 24.175 1.00 94.12 99 GLU A CA 1
ATOM 787 C C . GLU A 1 99 ? -19.053 1.620 24.812 1.00 94.12 99 GLU A C 1
ATOM 789 O O . GLU A 1 99 ? -19.923 2.473 24.633 1.00 94.12 99 GLU A O 1
ATOM 794 N N . THR A 1 100 ? -17.954 1.874 25.534 1.00 95.69 100 THR A N 1
ATOM 795 C CA . THR A 1 100 ? -17.641 3.162 26.172 1.00 95.69 100 THR A CA 1
ATOM 796 C C . THR A 1 100 ? -16.145 3.490 26.073 1.00 95.69 100 THR A C 1
ATOM 798 O O . THR A 1 100 ? -15.329 2.588 25.850 1.00 95.69 100 THR A O 1
ATOM 801 N N . PRO A 1 101 ? -15.746 4.764 26.266 1.00 94.94 101 PRO A N 1
ATOM 802 C CA . PRO A 1 101 ? -14.335 5.141 26.342 1.00 94.94 101 PRO A CA 1
ATOM 803 C C . PRO A 1 101 ? -13.553 4.380 27.421 1.00 94.94 101 PRO A C 1
ATOM 805 O O . PRO A 1 101 ? -12.411 4.006 27.190 1.00 94.94 101 PRO A O 1
ATOM 808 N N . GLU A 1 102 ? -14.149 4.108 28.582 1.00 95.75 102 GLU A N 1
ATOM 809 C CA . GLU A 1 102 ? -13.504 3.350 29.660 1.00 95.75 102 GLU A CA 1
ATOM 810 C C . GLU A 1 102 ? -13.232 1.902 29.228 1.00 95.75 102 GLU A C 1
ATOM 812 O O . GLU A 1 102 ? -12.094 1.440 29.310 1.00 95.75 102 GLU A O 1
ATOM 817 N N . ALA A 1 103 ? -14.236 1.227 28.652 1.00 94.06 103 ALA A N 1
ATOM 818 C CA . ALA A 1 103 ? -14.092 -0.133 28.132 1.00 94.06 103 ALA A CA 1
ATOM 819 C C . ALA A 1 103 ? -13.022 -0.229 27.028 1.00 94.06 103 ALA A C 1
ATOM 821 O O . ALA A 1 103 ? -12.337 -1.245 26.906 1.00 94.06 103 ALA A O 1
ATOM 822 N N . LEU A 1 104 ? -12.845 0.835 26.237 1.00 94.12 104 LEU A N 1
ATOM 823 C CA . LEU A 1 104 ? -11.790 0.922 25.228 1.00 94.12 104 LEU A CA 1
ATOM 824 C C . LEU A 1 104 ? -10.393 0.861 25.855 1.00 94.12 104 LEU A C 1
ATOM 826 O O . LEU A 1 104 ? -9.534 0.115 25.380 1.00 94.12 104 LEU A O 1
ATOM 830 N N . PHE A 1 105 ? -10.156 1.652 26.905 1.00 94.12 105 PHE A N 1
ATOM 831 C CA . PHE A 1 105 ? -8.854 1.704 27.569 1.00 94.12 105 PHE A CA 1
ATOM 832 C C . PHE A 1 105 ? -8.522 0.403 28.303 1.00 94.12 105 PHE A C 1
ATOM 834 O O . PHE A 1 105 ? -7.355 -0.007 28.289 1.00 94.12 105 PHE A O 1
ATOM 841 N N . ASP A 1 106 ? -9.527 -0.263 28.873 1.00 94.31 106 ASP A N 1
ATOM 842 C CA . ASP A 1 106 ? -9.370 -1.580 29.494 1.00 94.31 106 ASP A CA 1
ATOM 843 C C . ASP A 1 106 ? -8.952 -2.624 28.443 1.00 94.31 106 ASP A C 1
ATOM 845 O O . ASP A 1 106 ? -7.874 -3.217 28.548 1.00 94.31 106 ASP A O 1
ATOM 849 N N . LEU A 1 107 ? -9.711 -2.748 27.345 1.00 93.00 107 LEU A N 1
ATOM 850 C CA . LEU A 1 107 ? -9.404 -3.673 26.241 1.00 93.00 107 LEU A CA 1
ATOM 851 C C . LEU A 1 107 ? -8.022 -3.418 25.615 1.00 93.00 107 LEU A C 1
ATOM 853 O O . LEU A 1 107 ? -7.288 -4.359 25.301 1.00 93.00 107 LEU A O 1
ATOM 857 N N . ALA A 1 108 ? -7.639 -2.150 25.439 1.00 91.38 108 ALA A N 1
ATOM 858 C CA . ALA A 1 108 ? -6.332 -1.784 24.895 1.00 91.38 108 ALA A CA 1
ATOM 859 C C . ALA A 1 108 ? -5.174 -2.114 25.852 1.00 91.38 108 ALA A C 1
ATOM 861 O O . ALA A 1 108 ? -4.059 -2.421 25.416 1.00 91.38 108 ALA A O 1
ATOM 862 N N . SER A 1 109 ? -5.407 -2.037 27.161 1.00 90.56 109 SER A N 1
ATOM 863 C CA . SER A 1 109 ? -4.396 -2.368 28.165 1.00 90.56 109 SER A CA 1
ATOM 864 C C . SER A 1 109 ? -4.147 -3.875 28.228 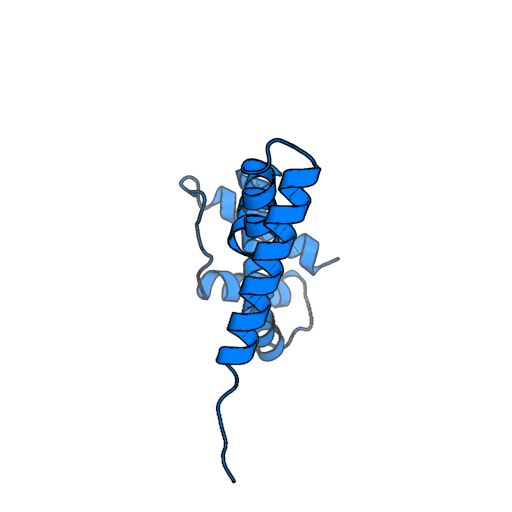1.00 90.56 109 SER A C 1
ATOM 866 O O . SER A 1 109 ? -2.984 -4.285 28.239 1.00 90.56 109 SER A O 1
ATOM 868 N N . ASP A 1 110 ? -5.200 -4.687 28.142 1.00 87.75 110 ASP A N 1
ATOM 869 C CA . ASP A 1 110 ? -5.102 -6.151 28.090 1.00 87.75 110 ASP A CA 1
ATOM 870 C C . ASP A 1 110 ? -4.387 -6.643 26.821 1.00 87.75 110 ASP A C 1
ATOM 872 O O . ASP A 1 110 ? -3.516 -7.522 26.871 1.00 87.75 110 ASP A O 1
ATOM 876 N N . ALA A 1 111 ? -4.692 -6.032 25.670 1.00 84.38 111 ALA A N 1
ATOM 877 C CA . ALA A 1 111 ? -4.039 -6.352 24.402 1.00 84.38 111 ALA A CA 1
ATOM 878 C C . ALA A 1 111 ? -2.525 -6.069 24.442 1.00 84.38 111 ALA A C 1
ATOM 880 O O . ALA A 1 111 ? -1.722 -6.907 24.022 1.00 84.38 111 ALA A O 1
ATOM 881 N N . ARG A 1 112 ? -2.115 -4.927 25.017 1.00 82.81 112 ARG A N 1
ATOM 882 C CA . ARG A 1 112 ? -0.692 -4.586 25.204 1.00 82.81 112 ARG A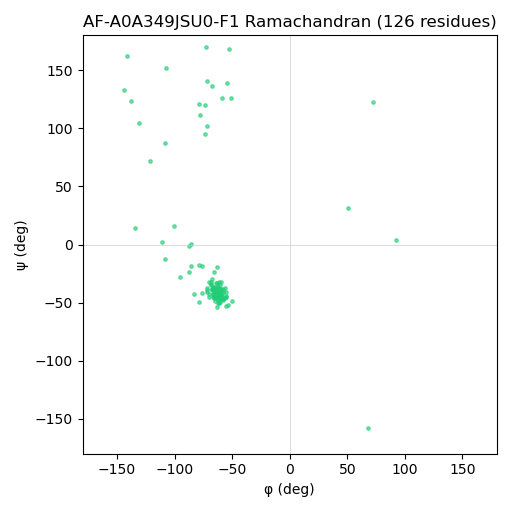 CA 1
ATOM 883 C C . ARG A 1 112 ? 0.026 -5.568 26.122 1.00 82.81 112 ARG A C 1
ATOM 885 O O . ARG A 1 112 ? 1.150 -5.967 25.819 1.00 82.81 112 ARG A O 1
ATOM 892 N N . GLN A 1 113 ? -0.604 -5.965 27.227 1.00 77.50 113 GLN A N 1
ATOM 893 C CA . GLN A 1 113 ? -0.020 -6.947 28.141 1.00 77.50 113 GLN A CA 1
ATOM 894 C C . GLN A 1 113 ? 0.200 -8.283 27.429 1.00 77.50 113 GLN A C 1
ATOM 896 O O . GLN A 1 113 ? 1.300 -8.821 27.499 1.00 77.50 113 GLN A O 1
ATOM 901 N N . THR A 1 114 ? -0.784 -8.755 26.660 1.00 73.88 114 THR A N 1
ATOM 902 C CA . THR A 1 114 ? -0.698 -10.004 25.881 1.00 73.88 114 THR A CA 1
ATOM 903 C C . THR A 1 114 ? 0.461 -9.988 24.871 1.00 73.88 114 THR A C 1
ATOM 905 O O . THR A 1 114 ? 1.212 -10.960 24.771 1.00 73.88 114 THR A O 1
ATOM 908 N N . GLN A 1 115 ? 0.665 -8.872 24.163 1.00 70.12 115 GLN A N 1
ATOM 909 C CA . GLN A 1 115 ? 1.796 -8.713 23.238 1.00 70.12 115 GLN A CA 1
ATOM 910 C C . GLN A 1 115 ? 3.155 -8.717 23.963 1.00 70.12 115 GLN A C 1
ATOM 912 O O . GLN A 1 115 ? 4.114 -9.311 23.467 1.00 70.12 115 GLN A O 1
ATOM 917 N N . ALA A 1 116 ? 3.240 -8.117 25.155 1.00 69.25 116 ALA A N 1
ATOM 918 C CA . ALA A 1 116 ? 4.468 -8.096 25.949 1.00 69.25 116 ALA A CA 1
ATOM 919 C C . ALA A 1 116 ? 4.885 -9.500 26.429 1.00 69.25 116 ALA A C 1
ATOM 921 O O . ALA A 1 116 ? 6.061 -9.852 26.331 1.00 69.25 116 ALA A O 1
ATOM 922 N N . VAL A 1 117 ? 3.938 -10.339 26.876 1.00 62.00 117 VAL A N 1
ATOM 923 C CA . VAL A 1 117 ? 4.246 -11.720 27.309 1.00 62.00 117 VAL A CA 1
ATOM 924 C C . VAL A 1 117 ? 4.693 -12.603 26.140 1.00 62.00 117 VAL A C 1
ATOM 926 O O . VAL A 1 117 ? 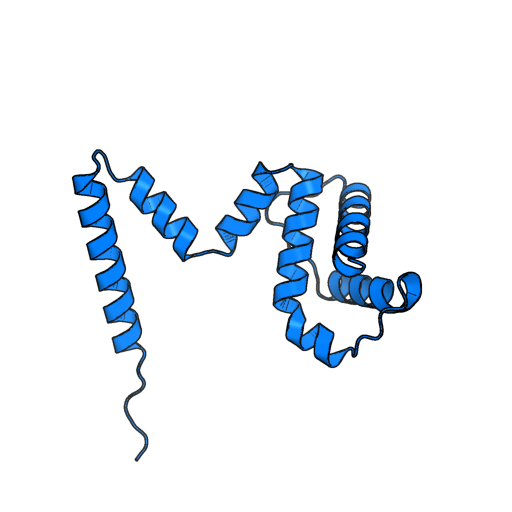5.624 -13.394 26.293 1.00 62.00 117 VAL A O 1
ATOM 929 N N . GLY A 1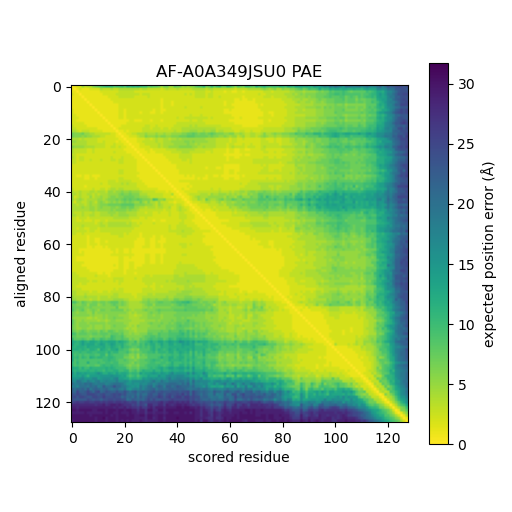 118 ? 4.082 -12.446 24.959 1.00 58.84 118 GLY A N 1
ATOM 930 C CA . GLY A 1 118 ? 4.484 -13.171 23.746 1.00 58.84 118 GLY A CA 1
ATOM 931 C C . GLY A 1 118 ? 5.901 -12.822 23.271 1.00 58.84 118 GLY A C 1
ATOM 932 O O . GLY A 1 118 ? 6.657 -13.705 22.856 1.00 58.84 118 GLY A O 1
ATOM 933 N N . ALA A 1 119 ? 6.301 -11.553 23.403 1.00 59.06 119 ALA A N 1
ATOM 934 C CA . ALA A 1 119 ? 7.662 -11.106 23.115 1.00 59.06 119 ALA A CA 1
ATOM 935 C C . ALA A 1 119 ? 8.689 -11.679 24.112 1.00 59.06 119 ALA A C 1
ATOM 937 O O . ALA A 1 119 ? 9.773 -12.091 23.704 1.00 59.06 119 ALA A O 1
ATOM 938 N N . SER A 1 120 ? 8.345 -11.775 25.403 1.00 58.25 120 SER A N 1
ATOM 939 C CA . SER A 1 120 ? 9.215 -12.384 26.422 1.00 58.25 120 SER A CA 1
ATOM 940 C C . SER A 1 120 ? 9.359 -13.906 26.282 1.00 58.25 120 SER A C 1
ATOM 942 O O . SER A 1 120 ? 10.427 -14.438 26.571 1.00 58.25 120 SER A O 1
ATOM 944 N N . ALA A 1 121 ? 8.328 -14.613 25.809 1.00 57.59 121 ALA A N 1
ATOM 945 C CA . ALA A 1 121 ? 8.368 -16.066 25.595 1.00 57.59 121 ALA A CA 1
ATOM 946 C C . ALA A 1 121 ? 9.152 -16.492 24.335 1.00 57.59 121 ALA A C 1
ATOM 948 O O . ALA A 1 121 ? 9.567 -17.643 24.231 1.00 57.59 121 ALA A O 1
ATOM 949 N N . SER A 1 122 ? 9.377 -15.569 23.393 1.00 57.50 122 SER A N 1
ATOM 950 C CA . SER A 1 122 ? 10.140 -15.811 22.156 1.00 57.50 122 SER A CA 1
ATOM 951 C C . SER A 1 122 ? 11.655 -15.588 22.323 1.00 57.50 122 SER A C 1
ATOM 953 O O . SER A 1 122 ? 12.422 -15.780 21.379 1.00 57.50 122 SER A O 1
ATOM 955 N N . GLY A 1 123 ? 12.104 -15.188 23.519 1.00 47.88 123 GLY A N 1
ATOM 956 C CA . GLY A 1 123 ? 13.518 -15.106 23.871 1.00 47.88 123 GLY A CA 1
ATOM 957 C C . GLY A 1 123 ? 14.114 -16.502 24.047 1.00 47.88 123 GLY A C 1
ATOM 958 O O . GLY A 1 123 ? 13.912 -17.142 25.075 1.00 47.88 123 GLY A O 1
ATOM 959 N N . VAL A 1 124 ? 14.845 -16.976 23.038 1.00 49.56 124 VAL A N 1
ATOM 960 C CA . VAL A 1 124 ? 15.607 -18.235 23.068 1.00 49.56 124 VAL A CA 1
ATOM 961 C C . VAL A 1 124 ? 16.508 -18.290 24.319 1.00 49.56 124 VAL A C 1
ATOM 963 O O . VAL A 1 124 ? 17.325 -17.384 24.509 1.00 49.56 124 VAL A O 1
ATOM 966 N N . PRO A 1 125 ? 16.429 -19.340 25.158 1.00 51.25 125 PRO A N 1
ATOM 967 C CA . PRO A 1 125 ? 17.387 -19.545 26.231 1.00 51.25 125 PRO A CA 1
ATOM 968 C C . PRO A 1 125 ? 18.692 -20.133 25.678 1.00 51.25 125 PRO A C 1
ATOM 970 O O . PRO A 1 125 ? 18.731 -21.291 25.285 1.00 51.25 125 PRO A O 1
ATOM 973 N N . GLY A 1 126 ? 19.753 -19.321 25.712 1.00 45.59 126 GLY A N 1
ATOM 974 C CA . GLY A 1 126 ? 21.140 -19.738 25.949 1.00 45.59 126 GLY A CA 1
ATOM 975 C C . GLY A 1 126 ? 21.892 -20.499 24.849 1.00 45.59 126 GLY A C 1
ATOM 976 O O . GLY A 1 126 ? 21.565 -21.631 24.516 1.00 45.59 126 GLY A O 1
ATOM 977 N N . LEU A 1 127 ? 23.033 -19.941 24.437 1.00 42.75 127 LEU A N 1
ATOM 978 C CA . LEU A 1 127 ? 24.252 -20.717 24.196 1.00 42.75 127 LEU A CA 1
ATOM 979 C C . LEU A 1 127 ? 25.398 -20.004 24.929 1.00 42.75 127 LEU A C 1
ATOM 981 O O . LEU A 1 127 ? 25.818 -18.921 24.520 1.00 42.75 127 LEU A O 1
ATOM 985 N N . ASN A 1 128 ? 25.805 -20.590 26.060 1.00 45.34 128 ASN A N 1
ATOM 986 C CA . ASN A 1 128 ? 27.156 -20.441 26.611 1.00 45.34 128 ASN A CA 1
ATOM 987 C C . ASN A 1 128 ? 28.131 -21.239 25.744 1.00 45.34 128 ASN A C 1
ATOM 989 O O . ASN A 1 128 ? 27.705 -22.313 25.256 1.00 45.34 128 ASN A O 1
#

Sequence (128 aa):
GVFATASFNHAVSYVQDHADLEPGFTLSAADLDRFYQTLVDEHEVVLDESDFMTAQRYVRYQLEREIALQAWGKEGAFLRTLGNDGPLRDAIEILKRAETPEALFDLASDARQTQAVGASASGVPGLN

Foldseek 3Di:
DLLVVLLLVLLLVVCVVCVPDDQPDFDDPVSLVVSVCCCCPVVVDPDDPVNSVVCVVVSRLSSCLSNLCNNPNPVRSVVSVCVVDPVVVQLVVLVVPDPDPVSSVVSVVVVVVVVVVVVVVPPDDDDD

Solvent-accessible surface area (backbone atoms only — not comparable to full-atom values): 7440 Å² total; per-residue (Å²): 105,72,69,62,53,51,42,50,54,5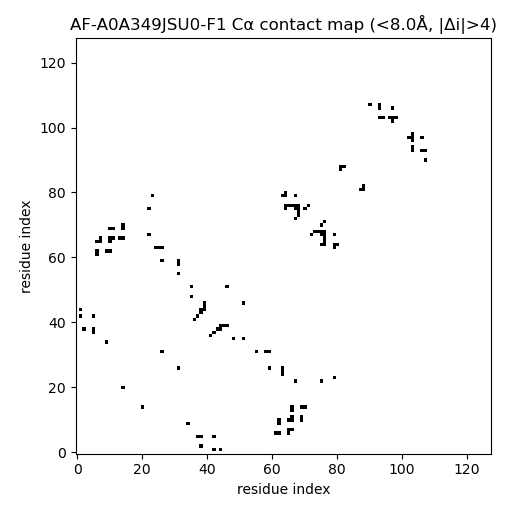0,20,54,52,51,49,69,77,37,84,82,71,56,92,86,70,77,83,51,72,66,56,52,52,52,52,51,49,47,39,40,75,77,62,67,44,93,69,58,68,69,61,49,61,73,39,39,71,59,53,49,53,53,43,57,28,43,27,25,31,69,74,54,35,71,62,35,24,46,54,50,48,45,78,72,31,63,69,61,43,52,51,52,54,43,58,73,69,30,90,45,74,67,50,34,54,54,53,52,51,54,54,52,52,54,54,52,54,55,58,61,71,68,57,79,84,79,84,131

Mean predicted aligned error: 7.5 Å

Radius of gyration: 19.93 Å; Cα contacts (8 Å, |Δi|>4): 75; chains: 1; bounding box: 46×33×49 Å